Protein AF-A0A931VSU1-F1 (afdb_monomer)

Nearest PDB structures (foldseek):
  3h3u-assembly1_A  TM=6.643E-01  e=1.594E-08  Mycobacterium tuberculosis H37Rv
  3i59-assembly1_A  TM=6.574E-01  e=7.534E-08  Mycobacterium t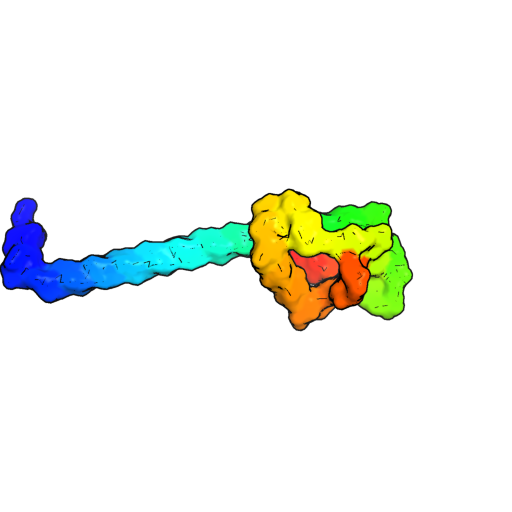uberculosis
  3i54-assembly1_A  TM=6.623E-01  e=9.078E-08  Mycobacterium tuberculosis
  4cyd-assembly2_C  TM=6.671E-01  e=1.164E-07  Corynebacterium glutamicum
  2h6b-assembly1_B  TM=6.391E-01  e=3.775E-06  Desulfitobacterium hafniense

pLDDT: mean 92.23, std 6.77, range [54.81, 97.62]

Radius of gyration: 22.29 Å; Cα contacts (8 Å, |Δi|>4): 120; chains: 1; bounding box: 39×40×64 Å

Solvent-accessible surface area (backbone atoms only — not comparable to full-atom values): 6462 Å² total; per-residue (Å²): 125,65,66,64,62,48,34,75,76,34,59,69,59,47,54,51,51,52,50,55,50,52,52,52,51,54,51,54,53,50,52,54,50,50,55,52,46,54,57,41,48,21,44,44,30,44,50,54,51,55,46,35,78,75,38,46,40,90,46,102,72,35,38,28,34,76,50,83,57,53,52,60,53,55,7,62,75,48,73,54,51,47,70,56,38,46,53,48,55,51,48,38,35,75,69,55,32,31,46,77,52,100,52,30,46,30,41,48,31,65,70,63,36,51,49,49,40,64,66,12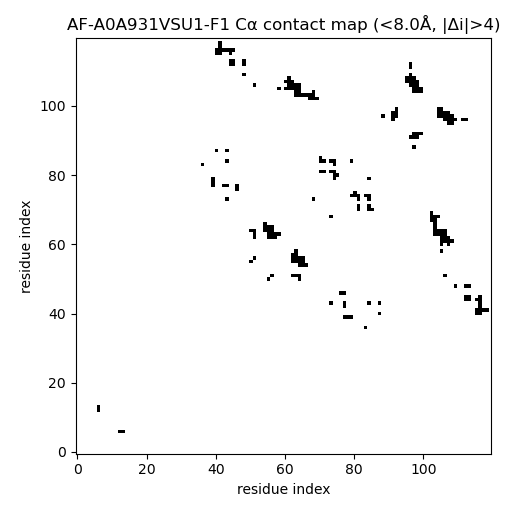8

Sequence (120 aa):
KSLFAFIEKHPEVAMNAVTFTGERLRKAHRMMKEIAVERVERRMAYALLTLMDRTGEPAPKGMRLDLTITRQDLASMVGTTVETAIRIMSRFTKQRIITTDKSHVTILNRAALERIASEE

Secondary structure (DSSP, 8-state):
-HHHHHHHH-HHHHHHHHHHHHHHHHHHHHHHHHHHHHHHHHHHHHHHHHHHHHHEEEETTEEEESS---HHHHHHHHTS-HHHHHHHHHHHHHTTSEEEETTEEEES-HHHHHHHHH--

Mean predicted aligned error: 6.56 Å

Foldseek 3Di:
DPPVVVCVVPVVVVVVVVVVVVVVVVVVVVVVVVVVLLLLLLLLLVVVVVQCVVQWDDDPQATKRPDQDDLVNSCVSSVHDSVSSVVSVVVCVVVVQWDDDPRIIGGNNNPVSVCSNPDD

Structure (mmCIF, N/CA/C/O backbone):
data_AF-A0A931VSU1-F1
#
_entry.id   AF-A0A931VSU1-F1
#
loop_
_atom_site.group_PDB
_atom_site.id
_atom_site.type_symbol
_atom_site.label_atom_id
_atom_site.label_alt_id
_atom_site.label_comp_id
_atom_site.label_asym_id
_atom_site.label_entity_id
_atom_site.label_seq_id
_atom_site.pdbx_PDB_ins_code
_atom_site.Cartn_x
_atom_site.Cartn_y
_atom_site.Cartn_z
_atom_site.occupancy
_atom_site.B_iso_or_equiv
_atom_site.auth_seq_id
_atom_site.auth_comp_id
_atom_site.auth_asym_id
_atom_site.auth_atom_id
_atom_site.pdbx_PDB_model_num
ATOM 1 N N . LYS A 1 1 ? 19.390 9.824 -43.628 1.00 54.81 1 LYS A N 1
ATOM 2 C CA . LYS A 1 1 ? 20.558 10.739 -43.527 1.00 54.81 1 LYS A CA 1
ATOM 3 C C . LYS A 1 1 ? 20.185 12.232 -43.431 1.00 54.81 1 LYS A C 1
ATOM 5 O O . LYS A 1 1 ? 21.072 13.006 -43.118 1.00 54.81 1 LYS A O 1
ATOM 10 N N . SER A 1 2 ? 18.925 12.659 -43.621 1.00 79.50 2 SER A N 1
ATOM 11 C CA . SER A 1 2 ? 18.558 14.092 -43.591 1.00 79.50 2 SER A CA 1
ATOM 12 C C . SER A 1 2 ? 18.319 14.681 -42.193 1.00 79.50 2 SER A C 1
ATOM 14 O O . SER A 1 2 ? 18.631 15.845 -41.980 1.00 79.50 2 SER A O 1
ATOM 16 N N . LEU A 1 3 ? 17.812 13.896 -41.232 1.00 76.00 3 LEU A N 1
ATOM 17 C CA . LEU A 1 3 ? 17.462 14.407 -39.898 1.00 76.00 3 LEU A CA 1
ATOM 18 C C . LEU A 1 3 ? 18.687 14.852 -39.084 1.00 76.00 3 LEU A C 1
ATOM 20 O O . LEU A 1 3 ? 18.673 15.934 -38.519 1.00 76.00 3 LEU A O 1
ATOM 24 N N . PHE A 1 4 ? 19.756 14.053 -39.052 1.00 82.31 4 PHE A N 1
ATOM 25 C CA . PHE A 1 4 ? 20.970 14.409 -38.306 1.00 82.31 4 PHE A CA 1
ATOM 26 C C . PHE A 1 4 ? 21.673 15.639 -38.896 1.00 82.31 4 PHE A C 1
ATOM 28 O O . PHE A 1 4 ? 22.020 16.541 -38.149 1.00 82.31 4 PHE A O 1
ATOM 35 N N . ALA A 1 5 ? 21.761 15.742 -40.227 1.00 84.69 5 ALA A N 1
ATOM 36 C CA . ALA A 1 5 ? 22.303 16.927 -40.899 1.00 84.69 5 ALA A CA 1
ATOM 37 C C . ALA A 1 5 ? 21.440 18.190 -40.690 1.00 84.69 5 ALA A C 1
ATOM 39 O O . ALA A 1 5 ? 21.946 19.308 -40.717 1.00 84.69 5 ALA A O 1
ATOM 40 N N . PHE A 1 6 ? 20.128 18.026 -40.496 1.00 83.81 6 PHE A N 1
ATOM 41 C CA . PHE A 1 6 ? 19.230 19.118 -40.120 1.00 83.81 6 PHE A CA 1
ATOM 42 C C . PHE A 1 6 ? 19.429 19.527 -38.654 1.00 83.81 6 PHE A C 1
ATOM 44 O O . PHE A 1 6 ? 19.526 20.711 -38.360 1.00 83.81 6 PHE A O 1
ATOM 51 N N . ILE A 1 7 ? 19.566 18.556 -37.749 1.00 87.50 7 ILE A N 1
ATOM 52 C CA . ILE A 1 7 ? 19.846 18.789 -36.326 1.00 87.50 7 ILE A CA 1
ATOM 53 C C . ILE A 1 7 ? 21.207 19.474 -36.126 1.00 87.50 7 ILE A C 1
ATOM 55 O O . ILE A 1 7 ? 21.313 20.368 -35.295 1.00 87.50 7 ILE A O 1
ATOM 59 N N . GLU A 1 8 ? 22.226 19.121 -36.915 1.00 86.06 8 GLU A N 1
ATOM 60 C CA . GLU A 1 8 ? 23.535 19.797 -36.910 1.00 86.06 8 GLU A CA 1
ATOM 61 C C . GLU A 1 8 ? 23.431 21.286 -37.261 1.00 86.06 8 GLU A C 1
ATOM 63 O O . GLU A 1 8 ? 24.197 22.098 -36.749 1.00 86.06 8 GLU A O 1
ATOM 68 N N . LYS A 1 9 ? 22.469 21.655 -38.114 1.00 90.50 9 LYS A N 1
ATOM 69 C CA . LYS A 1 9 ? 22.208 23.049 -38.499 1.00 90.50 9 LYS A CA 1
ATOM 70 C C . LYS A 1 9 ? 21.262 23.778 -37.541 1.00 90.50 9 LYS A C 1
ATOM 72 O O . LYS A 1 9 ? 21.223 25.003 -37.573 1.00 90.50 9 LYS A O 1
ATOM 77 N N . HIS A 1 10 ? 20.526 23.037 -36.713 1.00 88.31 10 HIS A N 1
ATOM 78 C CA . HIS A 1 10 ? 19.481 23.539 -35.819 1.00 88.31 10 HIS A CA 1
ATOM 79 C C . HIS A 1 10 ? 19.597 22.898 -34.423 1.00 88.31 10 HIS A C 1
ATOM 81 O O . HIS A 1 10 ? 18.771 22.054 -34.047 1.00 88.31 10 HIS A O 1
ATOM 87 N N . PRO A 1 11 ? 20.632 23.248 -33.636 1.00 85.25 11 PRO A N 1
ATOM 88 C CA . PRO A 1 11 ? 20.887 22.655 -32.319 1.00 85.25 11 PRO A CA 1
ATOM 89 C C . PRO A 1 11 ? 19.733 22.849 -31.317 1.00 85.25 11 PRO A C 1
ATOM 91 O O . PRO A 1 11 ? 19.520 22.009 -30.440 1.00 85.25 11 PRO A O 1
ATOM 94 N N . GLU A 1 12 ? 18.926 23.897 -31.472 1.00 90.12 12 GLU A N 1
ATOM 95 C CA . GLU A 1 12 ? 17.694 24.134 -30.716 1.00 90.12 12 GLU A CA 1
ATOM 96 C C . GLU A 1 12 ? 16.676 22.992 -30.874 1.00 90.12 12 GLU A C 1
ATOM 98 O O . GLU A 1 12 ? 16.007 22.603 -29.913 1.00 90.12 12 GLU A O 1
ATOM 103 N N . VAL A 1 13 ? 16.610 22.380 -32.060 1.00 89.44 13 VAL A N 1
ATOM 104 C CA . VAL A 1 13 ? 15.745 21.225 -32.332 1.00 89.44 13 VAL A CA 1
ATOM 105 C C . VAL A 1 13 ? 16.252 19.995 -31.582 1.00 89.44 13 VAL A C 1
ATOM 107 O O . VAL A 1 13 ? 15.449 19.240 -31.030 1.00 89.44 13 VAL A O 1
ATOM 110 N N . ALA A 1 14 ? 17.575 19.823 -31.492 1.00 87.31 14 ALA A N 1
ATOM 111 C CA . ALA A 1 14 ? 18.197 18.755 -30.710 1.00 87.31 14 ALA A CA 1
ATOM 112 C C . ALA A 1 14 ? 17.817 18.864 -29.226 1.00 87.31 14 ALA A C 1
ATOM 114 O O . ALA A 1 14 ? 17.364 17.892 -28.618 1.00 87.31 14 ALA A O 1
ATOM 115 N N . MET A 1 15 ? 17.950 20.065 -28.656 1.00 90.88 15 MET A N 1
ATOM 116 C CA . MET A 1 15 ? 17.658 20.323 -27.243 1.00 90.88 15 MET A CA 1
ATOM 117 C C . MET A 1 15 ? 16.182 20.099 -26.906 1.00 90.88 15 MET A C 1
ATOM 119 O O . MET A 1 15 ? 15.858 19.474 -25.889 1.00 90.88 15 MET A O 1
ATOM 123 N N . ASN A 1 16 ? 15.282 20.528 -27.791 1.00 90.81 16 ASN A N 1
ATOM 124 C CA . ASN A 1 16 ? 13.849 20.283 -27.643 1.00 90.81 16 ASN A CA 1
ATOM 125 C C . ASN A 1 16 ? 13.519 18.786 -27.716 1.00 90.81 16 ASN A C 1
ATOM 127 O O . ASN A 1 16 ? 12.760 18.278 -26.888 1.00 90.81 16 ASN A O 1
ATOM 131 N N . ALA A 1 17 ? 14.131 18.051 -28.648 1.00 89.31 17 ALA A N 1
ATOM 132 C CA . ALA A 1 17 ? 13.937 16.609 -28.775 1.00 89.31 17 ALA A CA 1
ATOM 133 C C . ALA A 1 17 ? 14.428 15.835 -27.536 1.00 89.31 17 ALA A C 1
ATOM 135 O O . ALA A 1 17 ? 13.736 14.927 -27.062 1.00 89.31 17 ALA A O 1
ATOM 136 N N . VAL A 1 18 ? 15.584 16.212 -26.974 1.00 92.62 18 VAL A N 1
ATOM 137 C CA . VAL A 1 18 ? 16.123 15.629 -25.731 1.00 92.62 18 VAL A CA 1
ATOM 138 C C . VAL A 1 18 ? 15.178 15.887 -24.558 1.00 92.62 18 VAL A C 1
ATOM 140 O O . VAL A 1 18 ? 14.843 14.960 -23.819 1.00 92.62 18 VAL A O 1
ATOM 143 N N . THR A 1 19 ? 14.695 17.122 -24.418 1.00 94.56 19 THR A N 1
ATOM 144 C CA . THR A 1 19 ? 13.785 17.513 -23.331 1.00 94.56 19 THR A CA 1
ATOM 145 C C . THR A 1 19 ? 12.474 16.738 -23.406 1.00 94.56 19 THR A C 1
ATOM 147 O O . THR A 1 19 ? 12.084 16.083 -22.435 1.00 94.56 19 THR A O 1
ATOM 150 N N . PHE A 1 20 ? 11.848 16.718 -24.584 1.00 94.75 20 PHE A N 1
ATOM 151 C CA . PHE A 1 20 ? 10.601 15.999 -24.829 1.00 94.75 20 PHE A CA 1
ATOM 152 C C . PHE A 1 20 ? 10.736 14.494 -24.556 1.00 94.75 20 PHE A C 1
ATOM 154 O O . PHE A 1 20 ? 9.892 13.882 -23.896 1.00 94.75 20 PHE A O 1
ATOM 161 N N . THR A 1 21 ? 11.833 13.882 -25.005 1.00 95.75 21 THR A N 1
ATOM 162 C CA .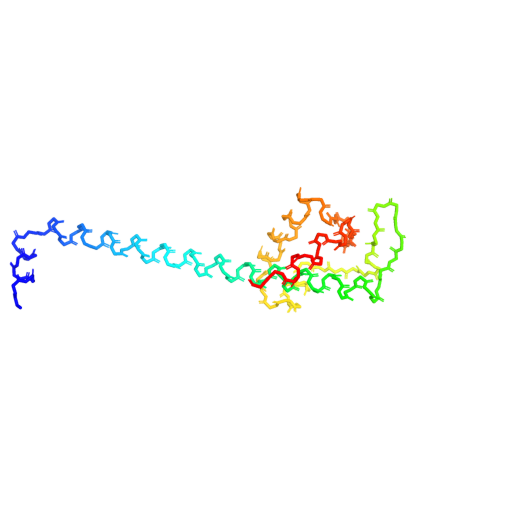 THR A 1 21 ? 12.102 12.460 -24.753 1.00 95.75 21 THR A CA 1
ATOM 163 C C . THR A 1 21 ? 12.314 12.188 -23.262 1.00 95.75 21 THR A C 1
ATOM 165 O O . THR A 1 21 ? 11.756 11.227 -22.725 1.00 95.75 21 THR A O 1
ATOM 168 N N . GLY A 1 22 ? 13.050 13.057 -22.562 1.00 96.88 22 GLY A N 1
ATOM 169 C CA . GLY A 1 22 ? 13.255 12.962 -21.116 1.00 96.88 22 GLY A CA 1
ATOM 170 C C . GLY A 1 22 ? 11.951 13.058 -20.319 1.00 96.88 22 GLY A C 1
ATOM 171 O O . GLY A 1 22 ? 11.746 12.305 -19.365 1.00 96.88 22 GLY A O 1
ATOM 172 N N . GLU A 1 23 ? 11.027 13.929 -20.723 1.00 97.19 23 GLU A N 1
ATOM 173 C CA . GLU A 1 23 ? 9.693 14.018 -20.118 1.00 97.19 23 GLU A CA 1
ATOM 174 C C . GLU A 1 23 ? 8.867 12.752 -20.332 1.00 97.19 23 GLU A C 1
ATOM 176 O O . GLU A 1 23 ? 8.262 12.242 -19.380 1.00 97.19 23 GLU A O 1
ATOM 181 N N . ARG A 1 24 ? 8.883 12.200 -21.551 1.00 97.06 24 ARG A N 1
ATOM 182 C CA . ARG A 1 24 ? 8.203 10.935 -21.860 1.00 97.06 24 ARG A CA 1
ATOM 183 C C . ARG A 1 24 ? 8.752 9.781 -21.028 1.00 97.06 24 ARG A C 1
ATOM 185 O O . ARG A 1 24 ? 7.962 9.009 -20.485 1.00 97.06 24 ARG A O 1
ATOM 192 N N . LEU A 1 25 ? 10.071 9.696 -20.862 1.00 97.62 25 LEU A N 1
ATOM 193 C CA . LEU A 1 25 ? 10.706 8.673 -20.030 1.00 97.62 25 LEU A CA 1
ATOM 194 C C . LEU A 1 25 ? 10.298 8.806 -18.556 1.00 97.62 25 LEU A C 1
ATOM 196 O O . LEU A 1 25 ? 9.899 7.822 -17.931 1.00 97.62 25 LEU A O 1
ATOM 200 N N . ARG A 1 26 ? 10.313 10.028 -18.005 1.00 96.81 26 ARG A N 1
ATOM 201 C CA . ARG A 1 26 ? 9.847 10.283 -16.630 1.00 96.81 26 ARG A CA 1
ATOM 202 C C . ARG A 1 26 ? 8.381 9.898 -16.441 1.00 96.81 26 ARG A C 1
ATOM 204 O O . ARG A 1 26 ? 8.034 9.333 -15.405 1.00 96.81 26 ARG A O 1
ATOM 211 N N . LYS A 1 27 ? 7.520 10.179 -17.424 1.00 96.25 27 LYS A N 1
ATOM 212 C CA . LYS A 1 27 ? 6.104 9.784 -17.387 1.00 96.25 27 LYS A CA 1
ATOM 213 C C . LYS A 1 27 ? 5.948 8.262 -17.369 1.00 96.25 27 LYS A C 1
ATOM 215 O O . LYS A 1 27 ? 5.214 7.755 -16.527 1.00 96.25 27 LYS A O 1
ATOM 220 N N . ALA A 1 28 ? 6.668 7.545 -18.232 1.00 94.69 28 ALA A N 1
ATOM 221 C CA . ALA A 1 28 ? 6.644 6.082 -18.256 1.00 94.69 28 ALA A CA 1
ATOM 222 C C . ALA A 1 28 ? 7.110 5.480 -16.920 1.00 94.69 28 ALA A C 1
ATOM 224 O O . ALA A 1 28 ? 6.472 4.571 -16.394 1.00 94.69 28 ALA A O 1
ATOM 225 N N . HIS A 1 29 ? 8.171 6.031 -16.324 1.00 93.31 29 HIS A N 1
ATOM 226 C CA . HIS A 1 29 ? 8.666 5.575 -15.026 1.00 93.31 29 HIS A CA 1
ATOM 227 C C . HIS A 1 29 ? 7.655 5.793 -13.889 1.00 93.31 29 HIS A C 1
ATOM 229 O O . HIS A 1 29 ? 7.467 4.904 -13.059 1.00 93.31 29 HIS A O 1
ATOM 235 N N . ARG A 1 30 ? 6.956 6.939 -13.867 1.00 92.31 30 ARG A N 1
ATOM 236 C CA . ARG A 1 30 ? 5.877 7.189 -12.894 1.00 92.31 30 ARG A CA 1
ATOM 237 C C . ARG A 1 30 ? 4.733 6.190 -13.035 1.00 92.31 30 ARG A C 1
ATOM 239 O O . ARG A 1 30 ? 4.352 5.593 -12.037 1.00 92.31 30 ARG A O 1
ATOM 246 N N . MET A 1 31 ? 4.275 5.946 -14.261 1.00 93.81 31 MET A N 1
ATOM 247 C CA . MET A 1 31 ? 3.197 4.993 -14.532 1.00 93.81 31 MET A CA 1
ATOM 248 C C . MET A 1 31 ? 3.560 3.572 -14.074 1.00 93.81 31 MET A C 1
ATOM 250 O O . MET A 1 31 ? 2.763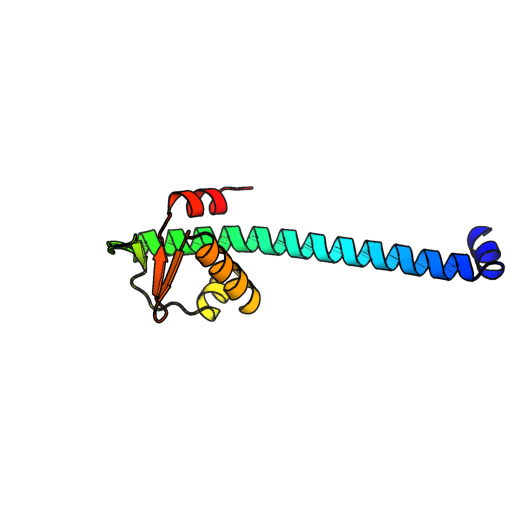 2.902 -13.428 1.00 93.81 31 MET A O 1
ATOM 254 N N . MET A 1 32 ? 4.793 3.118 -14.329 1.00 91.50 32 MET A N 1
ATOM 255 C CA . MET A 1 32 ? 5.256 1.813 -13.834 1.00 91.50 32 MET A CA 1
ATOM 256 C C . MET A 1 32 ? 5.270 1.741 -12.303 1.00 91.50 32 MET A C 1
ATOM 258 O O . MET A 1 32 ? 4.896 0.718 -11.730 1.00 91.50 32 MET A O 1
ATOM 262 N N . LYS A 1 33 ? 5.684 2.823 -11.631 1.00 88.12 33 LYS A N 1
ATOM 263 C CA . LYS A 1 33 ? 5.667 2.902 -10.166 1.00 88.12 33 LYS A CA 1
ATOM 264 C C . LYS A 1 33 ? 4.241 2.852 -9.621 1.00 88.12 33 LYS A C 1
ATOM 266 O O . LYS A 1 33 ? 4.016 2.151 -8.643 1.00 88.12 33 LYS A O 1
ATOM 271 N N . GLU A 1 34 ? 3.300 3.561 -10.238 1.00 88.44 34 GLU A N 1
ATOM 272 C CA . GLU A 1 34 ? 1.881 3.551 -9.856 1.00 88.44 34 GLU A CA 1
ATOM 273 C C . GLU A 1 34 ? 1.294 2.141 -9.969 1.00 88.44 34 GLU A C 1
ATOM 275 O O . GLU A 1 34 ? 0.823 1.613 -8.966 1.00 88.44 34 GLU A O 1
ATOM 280 N N . ILE A 1 35 ? 1.480 1.467 -11.110 1.00 89.06 35 ILE A N 1
ATOM 281 C CA . ILE A 1 35 ? 1.031 0.078 -11.318 1.00 89.06 35 ILE A CA 1
ATOM 282 C C . ILE A 1 35 ? 1.641 -0.870 -10.276 1.00 89.06 35 ILE A C 1
ATOM 284 O O . ILE A 1 35 ? 0.963 -1.738 -9.724 1.00 89.06 35 ILE A O 1
ATOM 288 N N . ALA A 1 36 ? 2.940 -0.736 -9.994 1.00 88.38 36 ALA A N 1
ATOM 289 C CA . ALA A 1 36 ? 3.596 -1.563 -8.987 1.00 88.38 36 ALA A CA 1
ATOM 290 C C . ALA A 1 36 ? 2.999 -1.329 -7.593 1.00 88.38 36 ALA A C 1
ATOM 292 O O . ALA A 1 36 ? 2.782 -2.283 -6.849 1.00 88.38 36 ALA A O 1
ATOM 293 N N . VAL A 1 37 ? 2.717 -0.073 -7.249 1.00 87.44 37 VAL A N 1
ATOM 294 C CA . VAL A 1 37 ? 2.145 0.322 -5.961 1.00 87.44 37 VAL A CA 1
ATOM 295 C C . VAL A 1 37 ? 0.705 -0.166 -5.818 1.00 87.44 37 VAL A C 1
ATOM 297 O O . VAL A 1 37 ? 0.409 -0.788 -4.802 1.00 87.44 37 VAL A O 1
ATOM 300 N N . GLU A 1 38 ? -0.144 -0.005 -6.831 1.00 87.94 38 GLU A N 1
ATOM 301 C CA . GLU A 1 38 ? -1.512 -0.549 -6.848 1.00 87.94 38 GLU A CA 1
ATOM 302 C C . GLU A 1 38 ? -1.505 -2.069 -6.638 1.00 87.94 38 GLU A C 1
ATOM 304 O O . GLU A 1 38 ? -2.177 -2.596 -5.753 1.00 87.94 38 GLU A O 1
ATOM 309 N N . ARG A 1 39 ? -0.636 -2.798 -7.350 1.00 92.00 39 ARG A N 1
ATOM 310 C CA . ARG A 1 39 ? -0.479 -4.249 -7.149 1.00 92.00 39 ARG A CA 1
ATOM 311 C C . ARG A 1 39 ? -0.021 -4.607 -5.734 1.00 92.00 39 ARG A C 1
ATOM 313 O O . ARG A 1 39 ? -0.433 -5.638 -5.203 1.00 92.00 39 ARG A O 1
ATOM 320 N N . VAL A 1 40 ? 0.856 -3.807 -5.124 1.00 95.94 40 VAL A N 1
ATOM 321 C CA . VAL A 1 40 ? 1.301 -4.016 -3.732 1.00 95.94 40 VAL A CA 1
ATOM 322 C C . VAL A 1 40 ? 0.155 -3.752 -2.753 1.00 95.94 40 VAL A C 1
ATOM 324 O O . VAL A 1 40 ? 0.033 -4.460 -1.758 1.00 95.94 40 VAL A O 1
ATOM 327 N N . GLU A 1 41 ? -0.699 -2.772 -3.024 1.00 95.81 41 GLU A N 1
ATOM 328 C CA . GLU A 1 41 ? -1.844 -2.426 -2.175 1.00 95.81 41 GLU A CA 1
ATOM 329 C C . GLU A 1 41 ? -2.869 -3.541 -2.107 1.00 95.81 41 GLU A C 1
ATOM 331 O O . GLU A 1 41 ? -3.332 -3.868 -1.015 1.00 95.81 41 GLU A O 1
ATOM 336 N N . ARG A 1 42 ? -3.142 -4.186 -3.241 1.00 95.69 42 ARG A N 1
ATOM 337 C CA . ARG A 1 42 ? -3.975 -5.391 -3.299 1.00 95.69 42 ARG A CA 1
ATOM 338 C C . ARG A 1 42 ? -3.407 -6.511 -2.433 1.00 95.69 42 ARG A C 1
ATOM 340 O O . ARG A 1 42 ? -4.116 -7.084 -1.609 1.00 95.69 42 ARG A O 1
ATOM 347 N N . ARG A 1 43 ? -2.101 -6.787 -2.556 1.00 96.50 43 ARG A N 1
ATOM 348 C CA . ARG A 1 43 ? -1.419 -7.799 -1.727 1.00 96.50 43 ARG A CA 1
ATOM 349 C C . ARG A 1 43 ? -1.441 -7.439 -0.243 1.00 96.50 43 ARG A C 1
ATOM 351 O O . ARG A 1 43 ? -1.617 -8.325 0.584 1.00 96.50 43 ARG A O 1
ATOM 358 N N . MET A 1 44 ? -1.305 -6.156 0.094 1.00 97.62 44 MET A N 1
ATOM 359 C CA . MET A 1 44 ? -1.439 -5.665 1.468 1.00 97.62 44 MET A CA 1
ATOM 360 C C . MET A 1 44 ? -2.847 -5.892 2.010 1.00 97.62 44 MET A C 1
ATOM 362 O O . MET A 1 44 ? -2.994 -6.385 3.125 1.00 97.62 44 MET A O 1
ATOM 366 N N . ALA A 1 45 ? -3.876 -5.577 1.225 1.00 97.56 45 ALA A N 1
ATOM 367 C CA . ALA A 1 45 ? -5.257 -5.813 1.614 1.00 97.56 45 ALA A CA 1
ATOM 368 C C . ALA A 1 45 ? -5.526 -7.304 1.859 1.00 97.56 45 ALA A C 1
ATOM 370 O O . ALA A 1 45 ? -6.034 -7.674 2.917 1.00 97.56 45 ALA A O 1
ATOM 371 N N . TYR A 1 46 ? -5.091 -8.160 0.933 1.00 96.94 46 TYR A N 1
ATOM 372 C CA . TYR A 1 46 ? -5.198 -9.611 1.065 1.00 96.94 46 TYR A CA 1
ATOM 373 C C . TYR A 1 46 ? -4.460 -10.150 2.302 1.00 96.94 46 TYR A C 1
ATOM 375 O O . TYR A 1 46 ? -5.004 -10.965 3.048 1.00 96.94 46 TYR A O 1
ATOM 383 N N . ALA A 1 47 ? -3.239 -9.671 2.567 1.00 96.69 47 ALA A N 1
ATOM 384 C CA . ALA A 1 47 ? -2.463 -10.074 3.737 1.00 96.69 47 ALA A CA 1
ATOM 385 C C . ALA A 1 47 ? -3.157 -9.687 5.052 1.00 96.69 47 ALA A C 1
ATOM 387 O O . ALA A 1 47 ? -3.229 -10.503 5.968 1.00 96.69 47 ALA A O 1
ATOM 388 N N . LEU A 1 48 ? -3.714 -8.474 5.139 1.00 97.06 48 LEU A N 1
ATOM 389 C CA . LEU A 1 48 ? -4.458 -8.022 6.318 1.00 97.06 48 LEU A CA 1
ATOM 390 C C . LEU A 1 48 ? -5.734 -8.841 6.547 1.00 97.06 48 LEU A C 1
ATOM 392 O O . LEU A 1 48 ? -5.998 -9.214 7.686 1.00 97.06 48 LEU A O 1
ATOM 396 N N . LEU A 1 49 ? -6.488 -9.164 5.491 1.00 96.88 49 LEU A N 1
ATOM 397 C CA . LEU A 1 49 ? -7.658 -10.049 5.581 1.00 96.88 49 LEU A CA 1
ATOM 398 C C . LEU A 1 49 ? -7.264 -11.459 6.037 1.00 96.88 49 LEU A C 1
ATOM 400 O O . LEU A 1 49 ? -7.891 -12.023 6.924 1.00 96.88 49 LEU A O 1
ATOM 404 N N . THR A 1 50 ? -6.166 -11.995 5.507 1.00 95.88 50 THR A N 1
ATOM 405 C CA . THR A 1 50 ? -5.664 -13.318 5.909 1.00 95.88 50 THR A CA 1
ATOM 406 C C . THR A 1 50 ? -5.251 -13.347 7.384 1.00 95.88 50 THR A C 1
ATOM 408 O O . THR A 1 50 ? -5.506 -14.326 8.082 1.00 95.88 50 THR A O 1
ATOM 411 N N . LEU A 1 51 ? -4.602 -12.287 7.879 1.00 95.50 51 LEU A N 1
ATOM 412 C CA . LEU A 1 51 ? -4.253 -12.169 9.297 1.00 95.50 51 LEU A CA 1
ATOM 413 C C . LEU A 1 51 ? -5.503 -12.032 10.169 1.00 95.50 51 LEU A C 1
ATOM 415 O O . LEU A 1 51 ? -5.582 -12.660 11.222 1.00 95.50 51 LEU A O 1
ATOM 419 N N . MET A 1 52 ? -6.484 -11.255 9.714 1.00 95.12 52 MET A N 1
ATOM 420 C CA . MET A 1 52 ? -7.774 -11.080 10.376 1.00 95.12 52 MET A CA 1
ATOM 421 C C . MET A 1 52 ? -8.504 -12.406 10.561 1.00 95.12 52 MET A C 1
ATOM 423 O O . MET A 1 52 ? -8.933 -12.704 11.667 1.00 95.12 52 MET A O 1
ATOM 427 N N . ASP A 1 53 ? -8.581 -13.235 9.523 1.00 94.50 53 ASP A N 1
ATOM 428 C CA . ASP A 1 53 ? -9.257 -14.531 9.617 1.00 94.50 53 ASP A CA 1
ATOM 429 C C . ASP A 1 53 ? -8.541 -15.503 10.579 1.00 94.50 53 ASP A C 1
ATOM 431 O O . ASP A 1 53 ? -9.164 -16.417 11.113 1.00 94.50 53 ASP A O 1
ATOM 435 N N . ARG A 1 54 ? -7.235 -15.316 10.823 1.00 94.62 54 ARG A N 1
ATOM 436 C CA . ARG A 1 54 ? -6.421 -16.191 11.691 1.00 94.62 54 ARG A CA 1
ATOM 437 C C . ARG A 1 54 ? -6.309 -15.725 13.140 1.00 94.62 54 ARG A C 1
ATOM 439 O O . ARG A 1 54 ? -6.153 -16.554 14.025 1.00 94.62 54 ARG A O 1
ATOM 446 N N . THR A 1 55 ? -6.291 -14.415 13.361 1.00 94.00 55 THR A N 1
ATOM 447 C CA . THR A 1 55 ? -5.906 -13.787 14.644 1.00 94.00 55 THR A CA 1
ATOM 448 C C . THR A 1 55 ? -6.843 -12.651 15.045 1.00 94.00 55 THR A C 1
ATOM 450 O O . THR A 1 55 ? -6.561 -11.901 15.973 1.00 94.00 55 THR A O 1
ATOM 453 N N . GLY A 1 56 ? -7.928 -12.451 14.299 1.00 92.19 56 GLY A N 1
ATOM 454 C CA . GLY A 1 56 ? -8.859 -11.362 14.524 1.00 92.19 56 GLY A CA 1
ATOM 455 C C . GLY A 1 56 ? -9.700 -11.581 15.773 1.00 92.19 56 GLY A C 1
ATOM 456 O O . GLY A 1 56 ? -10.427 -12.564 15.884 1.00 92.19 56 GLY A O 1
ATOM 457 N N . GLU A 1 57 ? -9.665 -10.607 16.673 1.00 94.00 57 GLU A N 1
ATOM 458 C CA . GLU A 1 57 ? -10.529 -10.531 17.843 1.00 94.00 57 GLU A CA 1
ATOM 459 C C . GLU A 1 57 ? -11.535 -9.379 17.699 1.00 94.00 57 GLU A C 1
ATOM 461 O O . GLU A 1 57 ? -11.186 -8.300 17.194 1.00 94.00 57 GLU A O 1
ATOM 466 N N .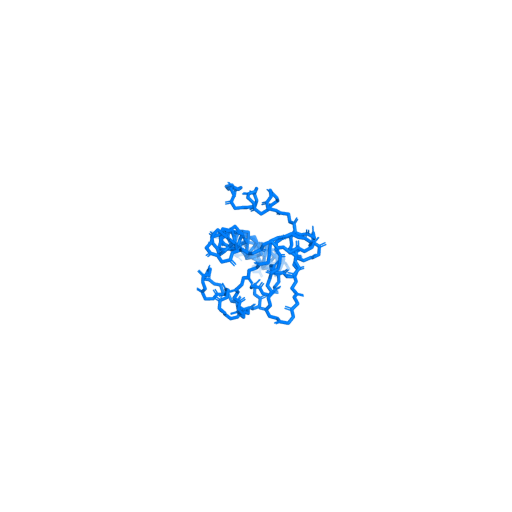 PRO A 1 58 ? -12.786 -9.548 18.161 1.00 92.88 58 PRO A N 1
ATOM 467 C CA . PRO A 1 58 ? -13.736 -8.447 18.247 1.00 92.88 58 PRO A CA 1
ATOM 468 C C . PRO A 1 58 ? -13.198 -7.299 19.111 1.00 92.88 58 PRO A C 1
ATOM 470 O O . PRO A 1 58 ? -12.755 -7.497 20.240 1.00 92.88 58 PRO A O 1
ATOM 473 N N . ALA A 1 59 ? -13.287 -6.074 18.600 1.00 89.44 59 ALA A N 1
ATOM 474 C CA . ALA A 1 59 ? -12.912 -4.854 19.303 1.00 89.44 59 ALA A CA 1
ATOM 475 C C . ALA A 1 59 ? -13.995 -3.773 19.118 1.00 89.44 59 ALA A C 1
ATOM 477 O O . ALA A 1 59 ? -14.763 -3.821 18.156 1.00 89.44 59 ALA A O 1
ATOM 478 N N . PRO A 1 60 ? -14.049 -2.731 19.972 1.00 86.44 60 PRO A N 1
ATOM 479 C CA . PRO A 1 60 ? -15.117 -1.724 19.920 1.00 86.44 60 PRO A CA 1
ATOM 480 C C . PRO A 1 60 ? -15.278 -0.999 18.574 1.00 86.44 60 PRO A C 1
ATOM 482 O O . PRO A 1 60 ? -16.331 -0.434 18.299 1.00 86.44 60 PRO A O 1
ATOM 485 N N . LYS A 1 61 ? -14.223 -0.964 17.750 1.00 83.88 61 LYS A N 1
ATOM 486 C CA . LYS A 1 61 ? -14.186 -0.235 16.473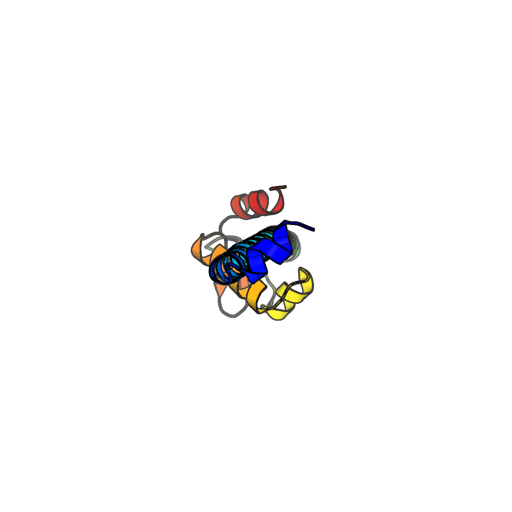 1.00 83.88 61 LYS A CA 1
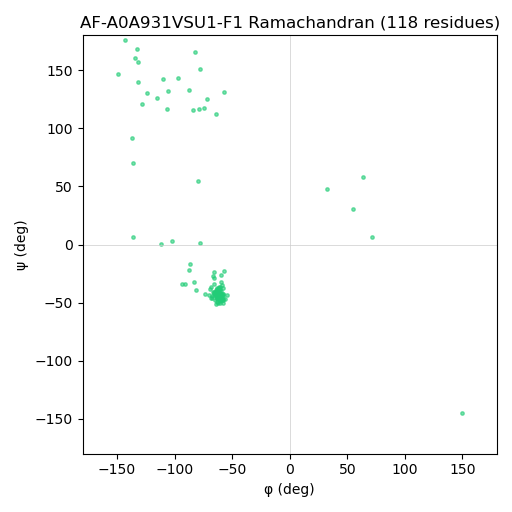ATOM 487 C C . LYS A 1 61 ? -14.120 -1.147 15.242 1.00 83.88 61 LYS A C 1
ATOM 489 O O . LYS A 1 61 ? -14.038 -0.628 14.134 1.00 83.88 61 LYS A O 1
ATOM 494 N N . GLY A 1 62 ? -14.119 -2.468 15.414 1.00 90.94 62 GLY A N 1
ATOM 495 C CA . GLY A 1 62 ? -13.942 -3.422 14.319 1.00 90.94 62 GLY A CA 1
ATOM 496 C C . GLY A 1 62 ? -13.252 -4.701 14.780 1.00 90.94 62 GLY A C 1
ATOM 497 O O . GLY A 1 62 ? -13.451 -5.136 15.909 1.00 90.94 62 GLY A O 1
ATOM 498 N N . MET A 1 63 ? -12.425 -5.297 13.924 1.00 93.69 63 MET A N 1
ATOM 499 C CA . MET A 1 63 ? -11.676 -6.511 14.258 1.00 93.69 63 MET A CA 1
ATOM 500 C C . MET A 1 63 ? -10.202 -6.173 14.473 1.00 93.69 63 MET A C 1
ATOM 502 O O . MET A 1 63 ? -9.534 -5.678 13.561 1.00 93.69 63 MET A O 1
ATOM 506 N N . ARG A 1 64 ? -9.697 -6.387 15.687 1.00 94.62 64 ARG A N 1
ATOM 507 C CA . ARG A 1 64 ? -8.291 -6.156 16.028 1.00 94.62 64 ARG A CA 1
ATOM 508 C C . ARG A 1 64 ? -7.492 -7.409 15.708 1.00 94.62 64 ARG A C 1
ATOM 510 O O . ARG A 1 64 ? -7.899 -8.497 16.083 1.00 94.62 64 ARG A O 1
ATOM 517 N N . LEU A 1 65 ? -6.358 -7.253 15.038 1.00 94.50 65 LEU A N 1
ATOM 518 C CA . LEU A 1 65 ? -5.409 -8.346 14.862 1.00 94.50 65 LEU A CA 1
ATOM 519 C C . LEU A 1 65 ? -4.680 -8.572 16.190 1.00 94.50 65 LEU A C 1
ATOM 521 O O . LEU A 1 65 ? -3.975 -7.667 16.645 1.00 94.50 65 LEU A O 1
ATOM 525 N N . ASP A 1 66 ? -4.836 -9.747 16.798 1.00 91.75 66 ASP A N 1
ATOM 526 C CA . ASP A 1 66 ? -4.126 -10.147 18.020 1.00 91.75 66 ASP A CA 1
ATOM 527 C C . ASP A 1 66 ? -2.694 -10.611 17.707 1.00 91.75 66 ASP A C 1
ATOM 529 O O . ASP A 1 66 ? -2.263 -11.728 17.979 1.00 91.75 66 ASP A O 1
ATOM 533 N N . LEU A 1 67 ? -1.947 -9.738 17.032 1.00 90.00 67 LEU A N 1
ATOM 534 C CA . LEU A 1 67 ? -0.508 -9.860 16.883 1.00 90.00 67 LEU A CA 1
ATOM 535 C C . LEU A 1 67 ? 0.135 -8.480 16.786 1.00 90.00 67 LEU A C 1
ATOM 537 O O . LEU A 1 67 ? -0.400 -7.540 16.193 1.00 90.00 67 LEU A O 1
ATOM 541 N N . THR A 1 68 ? 1.347 -8.387 17.317 1.00 90.25 68 THR A N 1
ATOM 542 C CA . THR A 1 68 ? 2.223 -7.250 17.049 1.00 90.25 68 THR A CA 1
ATOM 543 C C . THR A 1 68 ? 2.856 -7.444 15.678 1.00 90.25 68 THR A C 1
ATOM 545 O O . THR A 1 68 ? 3.603 -8.398 15.477 1.00 90.25 68 THR A O 1
ATOM 548 N N . ILE A 1 69 ? 2.567 -6.543 14.736 1.00 91.19 69 ILE A N 1
ATOM 549 C CA . ILE A 1 69 ? 3.127 -6.604 13.382 1.00 91.19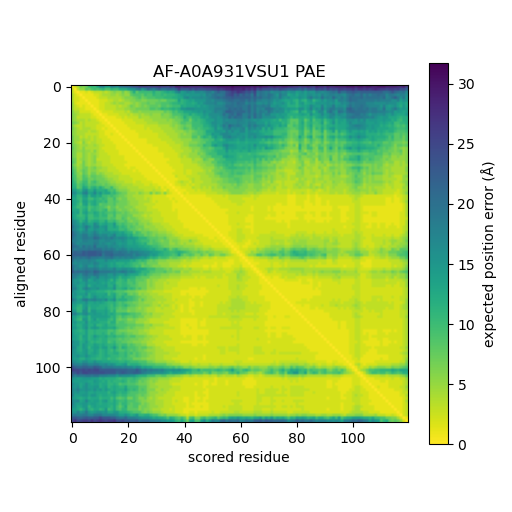 69 ILE A CA 1
ATOM 550 C C . ILE A 1 69 ? 3.755 -5.271 12.991 1.00 91.19 69 ILE A C 1
ATOM 552 O O . ILE A 1 69 ? 3.113 -4.215 12.968 1.00 91.19 69 ILE A O 1
ATOM 556 N N . THR A 1 70 ? 5.045 -5.303 12.674 1.00 94.00 70 THR A N 1
ATOM 557 C CA . THR A 1 70 ? 5.774 -4.101 12.282 1.00 94.00 70 THR A CA 1
ATOM 558 C C . THR A 1 70 ? 5.550 -3.774 10.806 1.00 94.00 70 THR A C 1
ATOM 560 O O . THR A 1 70 ? 5.074 -4.578 10.001 1.00 94.00 70 THR A O 1
ATOM 563 N N . ARG A 1 71 ? 5.922 -2.555 10.402 1.00 94.25 71 ARG A N 1
ATOM 564 C CA . ARG A 1 71 ? 5.920 -2.175 8.980 1.00 94.25 71 ARG A CA 1
ATOM 565 C C . ARG A 1 71 ? 6.964 -2.949 8.170 1.00 94.25 71 ARG A C 1
ATOM 567 O O . ARG A 1 71 ? 6.739 -3.160 6.983 1.00 94.25 71 ARG A O 1
ATOM 574 N N . GLN A 1 72 ? 8.051 -3.387 8.809 1.00 96.50 72 GLN A N 1
ATOM 575 C CA . GLN A 1 72 ? 9.056 -4.264 8.205 1.00 96.50 72 GLN A CA 1
ATOM 576 C C . GLN A 1 72 ? 8.466 -5.644 7.896 1.00 96.50 72 GLN A C 1
ATOM 578 O O . GLN A 1 72 ? 8.672 -6.161 6.797 1.00 96.50 72 GLN A O 1
ATOM 583 N N . ASP A 1 73 ? 7.695 -6.204 8.831 1.00 95.31 73 ASP A N 1
ATOM 584 C CA . ASP A 1 73 ? 7.048 -7.508 8.660 1.00 95.31 73 ASP A CA 1
ATOM 585 C C . ASP A 1 73 ? 6.047 -7.449 7.510 1.00 95.31 73 ASP A C 1
ATOM 587 O O . ASP A 1 73 ? 6.134 -8.235 6.571 1.00 95.31 73 ASP A O 1
ATOM 591 N N . LEU A 1 74 ? 5.171 -6.437 7.507 1.00 95.75 74 LEU A N 1
ATOM 592 C CA . LEU A 1 74 ? 4.213 -6.220 6.420 1.00 95.75 74 LEU A CA 1
ATOM 593 C C . LEU A 1 74 ? 4.907 -6.045 5.065 1.00 95.75 74 LEU A C 1
ATOM 595 O O . LEU A 1 74 ? 4.458 -6.611 4.072 1.00 95.75 74 LEU A O 1
ATOM 599 N N . ALA A 1 75 ? 6.001 -5.280 5.011 1.00 96.50 75 ALA A N 1
ATOM 600 C CA . ALA A 1 75 ? 6.756 -5.072 3.779 1.00 96.50 75 ALA A CA 1
ATOM 601 C C . ALA A 1 75 ? 7.359 -6.380 3.245 1.00 96.50 75 ALA A C 1
ATOM 603 O O . ALA A 1 75 ? 7.241 -6.670 2.053 1.00 96.50 75 ALA A O 1
ATOM 604 N N . SER A 1 76 ? 7.933 -7.183 4.142 1.00 97.12 76 SER A N 1
ATOM 605 C CA . SER A 1 76 ? 8.480 -8.506 3.832 1.00 97.12 76 SER A CA 1
ATOM 606 C C . SER A 1 76 ? 7.387 -9.461 3.350 1.00 97.12 76 SER A C 1
ATOM 608 O O . SER A 1 76 ? 7.559 -10.124 2.331 1.00 97.12 76 SER A O 1
ATOM 610 N N . MET A 1 77 ? 6.227 -9.469 4.015 1.00 94.94 77 MET A N 1
ATOM 611 C CA . MET A 1 77 ? 5.091 -10.330 3.674 1.00 94.94 77 MET A CA 1
ATOM 612 C C . MET A 1 77 ? 4.530 -10.064 2.274 1.00 94.94 77 MET A C 1
ATOM 614 O O . MET A 1 77 ? 4.128 -11.003 1.592 1.00 94.94 77 MET A O 1
ATOM 618 N N . VAL A 1 78 ? 4.486 -8.803 1.831 1.00 95.56 78 VAL A N 1
ATOM 619 C CA . VAL A 1 78 ? 3.882 -8.436 0.532 1.00 95.56 78 VAL A CA 1
ATOM 620 C C . VAL A 1 78 ? 4.910 -8.177 -0.574 1.00 95.56 78 VAL A C 1
ATOM 622 O O . VAL A 1 78 ? 4.531 -7.802 -1.693 1.00 95.56 78 VAL A O 1
ATOM 625 N N . GLY A 1 79 ? 6.200 -8.358 -0.276 1.00 94.81 79 GLY A N 1
ATOM 626 C CA . GLY A 1 79 ? 7.306 -8.164 -1.213 1.00 94.81 79 GLY A CA 1
ATOM 627 C C . GLY A 1 79 ? 7.421 -6.717 -1.689 1.00 94.81 79 GLY A C 1
ATOM 628 O O . GLY A 1 79 ? 7.293 -6.437 -2.881 1.00 94.81 79 GLY A O 1
ATOM 629 N N . THR A 1 80 ? 7.593 -5.777 -0.760 1.00 95.44 80 THR A N 1
ATOM 630 C CA . THR A 1 80 ? 7.745 -4.346 -1.060 1.00 95.44 80 THR A CA 1
ATOM 631 C C . THR A 1 80 ? 8.748 -3.673 -0.124 1.00 95.44 80 THR A C 1
ATOM 633 O O . THR A 1 80 ? 9.266 -4.288 0.804 1.00 95.44 80 THR A O 1
ATOM 636 N N . THR A 1 81 ? 9.030 -2.391 -0.348 1.00 95.81 81 THR A N 1
ATOM 637 C CA . THR A 1 81 ? 9.853 -1.596 0.568 1.00 95.81 81 THR A CA 1
ATOM 638 C C . THR A 1 81 ? 9.056 -1.158 1.796 1.00 95.81 81 THR A C 1
ATOM 640 O O . THR A 1 81 ? 7.853 -0.900 1.719 1.00 95.81 81 THR A O 1
ATOM 643 N N . VAL A 1 82 ? 9.737 -0.984 2.928 1.00 97.31 82 VAL A N 1
ATOM 644 C CA . VAL A 1 82 ? 9.140 -0.478 4.180 1.00 97.31 82 VAL A CA 1
ATOM 645 C C . VAL A 1 82 ? 8.438 0.859 3.967 1.00 97.31 82 VAL A C 1
ATOM 647 O O . VAL A 1 82 ? 7.317 1.052 4.427 1.00 97.31 82 VAL A O 1
ATOM 650 N N . GLU A 1 83 ? 9.063 1.766 3.215 1.00 96.06 83 GLU A N 1
ATOM 651 C CA . GLU A 1 83 ? 8.490 3.067 2.858 1.00 96.06 83 GLU A CA 1
ATOM 652 C C . GLU A 1 83 ? 7.153 2.912 2.113 1.00 96.06 83 GLU A C 1
ATOM 654 O O . GLU A 1 83 ? 6.176 3.603 2.412 1.00 96.06 83 GLU A O 1
ATOM 659 N N . THR A 1 84 ? 7.075 1.963 1.174 1.00 95.38 84 THR A N 1
ATOM 660 C CA . THR A 1 84 ? 5.834 1.676 0.447 1.00 95.38 84 THR A CA 1
ATOM 661 C C . THR A 1 84 ? 4.781 1.085 1.377 1.00 95.38 84 THR A C 1
ATOM 663 O O . THR A 1 84 ? 3.644 1.552 1.358 1.00 95.38 84 THR A O 1
ATOM 666 N N . ALA A 1 85 ? 5.141 0.140 2.248 1.00 96.50 85 ALA A N 1
ATOM 667 C CA . ALA A 1 85 ? 4.216 -0.393 3.247 1.00 96.50 85 ALA A CA 1
ATOM 668 C C . ALA A 1 85 ? 3.687 0.709 4.185 1.00 96.50 85 ALA A C 1
ATOM 670 O O . ALA A 1 85 ? 2.482 0.792 4.420 1.00 96.50 85 ALA A O 1
ATOM 671 N N . ILE A 1 86 ? 4.550 1.615 4.661 1.00 96.06 86 ILE A N 1
ATOM 672 C CA . ILE A 1 86 ? 4.157 2.780 5.470 1.00 96.06 86 ILE A CA 1
ATOM 673 C C . ILE A 1 86 ? 3.160 3.654 4.710 1.00 96.06 86 ILE A C 1
ATOM 675 O O . ILE A 1 86 ? 2.124 4.024 5.271 1.00 96.06 86 ILE A O 1
ATOM 679 N N . ARG A 1 87 ? 3.440 3.974 3.440 1.00 95.44 87 ARG A N 1
ATOM 680 C CA . ARG A 1 87 ? 2.560 4.801 2.603 1.00 95.44 87 ARG A CA 1
ATOM 681 C C . ARG A 1 87 ? 1.177 4.167 2.447 1.00 95.44 87 ARG A C 1
ATOM 683 O O . ARG A 1 87 ? 0.177 4.857 2.641 1.00 95.44 87 ARG A O 1
ATOM 690 N N . ILE A 1 88 ? 1.121 2.867 2.163 1.00 96.75 88 ILE A N 1
ATOM 691 C CA . ILE A 1 88 ? -0.130 2.118 1.983 1.00 96.75 88 ILE A CA 1
ATOM 692 C C . ILE A 1 88 ? -0.933 2.083 3.284 1.00 96.75 88 ILE A C 1
ATOM 694 O O . ILE A 1 88 ? -2.092 2.496 3.299 1.00 96.75 88 ILE A O 1
ATOM 698 N N . MET A 1 89 ? -0.305 1.691 4.397 1.00 96.38 89 MET A N 1
ATOM 699 C CA . MET A 1 89 ? -0.967 1.631 5.707 1.00 96.38 89 MET A CA 1
ATOM 700 C C . MET A 1 89 ? -1.472 3.008 6.155 1.00 96.38 89 MET A C 1
ATOM 702 O O . MET A 1 89 ? -2.573 3.132 6.696 1.00 96.38 89 MET A O 1
ATOM 706 N N . SER A 1 90 ? -0.701 4.064 5.880 1.00 96.25 90 SER A N 1
ATOM 707 C CA . SER A 1 90 ? -1.116 5.443 6.150 1.00 96.25 90 SER A CA 1
ATOM 708 C C . SER A 1 90 ? -2.332 5.835 5.317 1.00 96.25 90 SER A C 1
ATOM 710 O O . SER A 1 90 ? -3.233 6.501 5.823 1.00 96.25 90 SER A O 1
ATOM 712 N N . ARG A 1 91 ? -2.399 5.415 4.049 1.00 96.00 91 ARG A N 1
ATOM 713 C CA . ARG A 1 91 ? -3.553 5.703 3.197 1.00 96.00 91 ARG A CA 1
ATOM 714 C C . ARG A 1 91 ? -4.793 4.924 3.631 1.00 96.00 91 ARG A C 1
ATOM 716 O O . ARG A 1 91 ? -5.846 5.540 3.750 1.00 96.00 91 ARG A O 1
ATOM 723 N N . PHE A 1 92 ? -4.670 3.636 3.954 1.00 97.06 92 PHE A N 1
ATOM 724 C CA . PHE A 1 92 ? -5.778 2.855 4.524 1.00 97.06 92 PHE A CA 1
ATOM 725 C C . PHE A 1 92 ? -6.291 3.471 5.832 1.00 97.06 92 PHE A C 1
ATOM 727 O O . PHE A 1 92 ? -7.499 3.533 6.052 1.00 97.06 92 PHE A O 1
ATOM 734 N N . THR A 1 93 ? -5.391 4.009 6.662 1.00 96.38 93 THR A N 1
ATOM 735 C CA . THR A 1 93 ? -5.767 4.738 7.883 1.00 96.38 93 THR A CA 1
ATOM 736 C C . THR A 1 93 ? -6.533 6.025 7.562 1.00 96.38 93 THR A C 1
ATOM 738 O O . THR A 1 93 ? -7.605 6.263 8.115 1.00 96.38 93 THR A O 1
ATOM 741 N N . LYS A 1 94 ? -6.039 6.843 6.621 1.00 97.00 94 LYS A N 1
ATOM 742 C CA . LYS A 1 94 ? -6.724 8.073 6.171 1.00 97.00 94 LYS A CA 1
ATOM 743 C C . LYS A 1 94 ? -8.106 7.789 5.577 1.00 97.00 94 LYS A C 1
ATOM 745 O O . LYS A 1 94 ? -9.032 8.560 5.798 1.00 97.00 94 LYS A O 1
ATOM 750 N N . GLN A 1 95 ? -8.251 6.674 4.866 1.00 96.62 95 GLN A N 1
ATOM 751 C CA . GLN A 1 95 ? -9.517 6.207 4.296 1.00 96.62 95 GLN A CA 1
ATOM 752 C C . GLN A 1 95 ? -10.442 5.544 5.333 1.00 96.62 95 GLN A C 1
ATOM 754 O O . GLN A 1 95 ? -11.522 5.088 4.971 1.00 96.62 95 GLN A O 1
ATOM 759 N N . ARG A 1 96 ? -10.044 5.486 6.615 1.00 96.25 96 ARG A N 1
ATOM 760 C CA . ARG A 1 96 ? -10.773 4.814 7.707 1.00 96.25 96 ARG A CA 1
ATOM 761 C C . ARG A 1 96 ? -11.082 3.340 7.421 1.00 96.25 96 ARG A C 1
ATOM 763 O O . ARG A 1 96 ? -12.079 2.806 7.893 1.00 96.25 96 ARG A O 1
ATOM 770 N N . ILE A 1 97 ? -10.215 2.681 6.658 1.00 97.25 97 ILE A N 1
ATOM 771 C CA . ILE A 1 97 ? -10.299 1.243 6.379 1.00 97.25 97 ILE A CA 1
ATOM 772 C C . ILE A 1 97 ? -9.693 0.454 7.542 1.00 97.25 97 ILE A C 1
ATOM 774 O O . ILE A 1 97 ? -10.234 -0.566 7.968 1.00 97.25 97 ILE A O 1
ATOM 778 N N . ILE A 1 98 ? -8.593 0.971 8.089 1.00 96.62 98 ILE A N 1
ATOM 779 C CA . ILE A 1 98 ? -7.911 0.433 9.265 1.00 96.62 98 ILE A CA 1
ATOM 780 C C . ILE A 1 98 ? -7.597 1.557 10.253 1.00 96.62 98 ILE A C 1
ATOM 782 O O . ILE A 1 98 ? -7.639 2.738 9.912 1.00 96.62 98 ILE A O 1
ATOM 786 N N . THR A 1 99 ? -7.199 1.188 11.461 1.00 95.25 99 THR A N 1
ATOM 787 C CA . THR A 1 99 ? -6.462 2.053 12.384 1.00 95.25 99 THR A CA 1
ATOM 788 C C . THR A 1 99 ? -5.261 1.298 12.940 1.00 95.25 99 THR A C 1
ATOM 790 O O . THR A 1 99 ? -5.238 0.067 12.940 1.00 95.25 99 THR A O 1
ATOM 793 N N . THR A 1 100 ? -4.254 2.037 13.400 1.00 91.31 100 THR A N 1
ATOM 794 C CA . THR A 1 100 ? -3.079 1.460 14.061 1.00 91.31 100 THR A CA 1
ATOM 795 C C . THR A 1 100 ? -2.923 2.088 15.442 1.00 91.31 100 THR A C 1
ATOM 797 O O . THR A 1 100 ? -2.927 3.313 15.546 1.00 91.31 100 THR A O 1
ATOM 800 N N . ASP A 1 101 ? -2.755 1.280 16.482 1.00 86.50 101 ASP A N 1
ATOM 801 C CA . ASP A 1 101 ? -2.383 1.715 17.833 1.00 86.50 101 ASP A CA 1
ATOM 802 C C . ASP A 1 101 ? -1.237 0.837 18.330 1.00 86.50 101 ASP A C 1
ATOM 804 O O . ASP A 1 101 ? -1.239 -0.338 18.016 1.00 86.50 101 ASP A O 1
ATOM 808 N N . LYS A 1 102 ? -0.224 1.387 19.019 1.00 75.19 102 LYS A N 1
ATOM 809 C CA . LYS A 1 102 ? 0.859 0.627 19.694 1.00 75.19 102 LYS A CA 1
ATOM 810 C C . LYS A 1 102 ? 1.277 -0.700 19.003 1.00 75.19 102 LYS A C 1
ATOM 812 O O . LYS A 1 102 ? 1.375 -1.732 19.658 1.00 75.19 102 LYS A O 1
ATOM 817 N N . SER A 1 103 ? 1.497 -0.669 17.683 1.00 78.06 103 SER A N 1
ATOM 818 C CA . SER A 1 103 ? 1.868 -1.823 16.830 1.00 78.06 103 SER A CA 1
ATOM 819 C C . SER A 1 103 ? 0.796 -2.898 16.544 1.00 78.06 103 SER A C 1
ATOM 821 O O . SER A 1 103 ? 1.099 -3.886 15.877 1.00 78.06 103 SER A O 1
ATOM 823 N N . HIS A 1 104 ? -0.450 -2.684 16.956 1.00 89.00 104 HIS A N 1
ATOM 824 C CA . HIS A 1 104 ? -1.631 -3.463 16.589 1.00 89.00 104 HIS A CA 1
ATOM 825 C C . HIS A 1 104 ? -2.392 -2.786 15.448 1.00 89.00 104 HIS A C 1
ATOM 827 O O . HIS A 1 104 ? -2.505 -1.557 15.373 1.00 89.00 104 HIS A O 1
ATOM 833 N N . VAL A 1 105 ? -2.942 -3.597 14.548 1.00 94.88 105 VAL A N 1
ATOM 834 C CA . VAL A 1 105 ? -3.809 -3.136 13.459 1.00 94.88 105 VAL A CA 1
ATOM 835 C C . VAL A 1 105 ? -5.243 -3.516 13.801 1.00 94.88 105 VAL A C 1
ATOM 837 O O . VAL A 1 105 ? -5.515 -4.658 14.152 1.00 94.88 105 VAL A O 1
ATOM 840 N N . THR A 1 106 ? -6.173 -2.574 13.667 1.00 95.81 106 THR A N 1
ATOM 841 C CA . THR A 1 106 ? -7.612 -2.856 13.737 1.00 95.81 106 THR A CA 1
ATOM 842 C C . THR A 1 106 ? -8.244 -2.571 12.386 1.00 95.81 106 THR A C 1
ATOM 844 O O . THR A 1 106 ? -8.098 -1.473 11.845 1.00 95.81 106 THR A O 1
ATOM 847 N N . ILE A 1 107 ? -8.954 -3.552 11.841 1.00 96.81 107 ILE A N 1
ATOM 848 C CA . ILE A 1 107 ? -9.724 -3.432 10.608 1.00 96.81 107 ILE A CA 1
ATOM 849 C C . ILE A 1 107 ? -11.084 -2.833 10.950 1.00 96.81 107 ILE A C 1
ATOM 851 O O . ILE A 1 107 ? -11.872 -3.428 11.680 1.00 96.81 107 ILE A O 1
ATOM 855 N N . LEU A 1 108 ? -11.337 -1.637 10.419 1.00 96.94 108 LEU A N 1
ATOM 856 C CA . LEU A 1 108 ? -12.570 -0.877 10.630 1.00 96.94 108 LEU A CA 1
ATOM 857 C C . LEU A 1 108 ? -13.613 -1.194 9.552 1.00 96.94 108 LEU A C 1
ATOM 859 O O . LEU A 1 108 ? -14.810 -1.183 9.817 1.00 96.94 108 LEU A O 1
ATOM 863 N N . ASN A 1 109 ? -13.157 -1.462 8.325 1.00 96.56 109 ASN A N 1
ATOM 864 C CA . ASN A 1 109 ? -14.023 -1.732 7.183 1.00 96.56 109 ASN A CA 1
ATOM 865 C C . ASN A 1 109 ? -13.494 -2.914 6.361 1.00 96.56 109 ASN A C 1
ATOM 867 O O . ASN A 1 109 ? -12.693 -2.745 5.438 1.00 96.56 109 ASN A O 1
ATOM 871 N N . ARG A 1 110 ? -13.976 -4.114 6.702 1.00 95.38 110 ARG A N 1
ATOM 872 C CA . ARG A 1 110 ? -13.654 -5.366 6.004 1.00 95.38 110 ARG A CA 1
ATOM 873 C C . ARG A 1 110 ? -14.050 -5.322 4.526 1.00 95.38 110 ARG A C 1
ATOM 875 O O . ARG A 1 110 ? -13.225 -5.633 3.677 1.00 95.38 110 ARG A O 1
ATOM 882 N N . ALA A 1 111 ? -15.261 -4.862 4.215 1.00 95.81 111 ALA A N 1
ATOM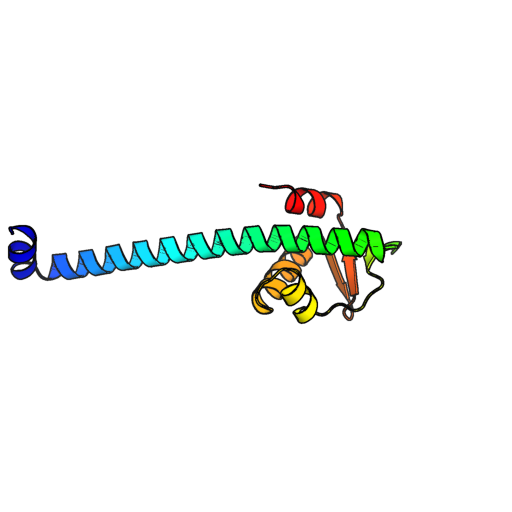 883 C CA . ALA A 1 111 ? -15.768 -4.829 2.842 1.00 95.81 111 ALA A CA 1
ATOM 884 C C . ALA A 1 111 ? -14.916 -3.937 1.919 1.00 95.81 111 ALA A C 1
ATOM 886 O O . ALA A 1 111 ? -14.693 -4.260 0.755 1.00 95.81 111 ALA A O 1
ATOM 887 N N . ALA A 1 112 ? -14.401 -2.810 2.423 1.00 96.06 112 ALA A N 1
ATOM 888 C CA . ALA A 1 112 ? -13.483 -1.968 1.657 1.00 96.06 112 ALA A CA 1
ATOM 889 C C . ALA A 1 112 ? -12.144 -2.671 1.373 1.00 96.06 112 ALA A C 1
ATOM 891 O O . ALA A 1 112 ? -11.636 -2.562 0.260 1.00 96.06 112 ALA A O 1
ATOM 892 N N . LEU A 1 113 ? -11.597 -3.403 2.349 1.00 95.31 113 LEU A N 1
ATOM 893 C CA . LEU A 1 113 ? -10.395 -4.226 2.170 1.00 95.31 113 LEU A CA 1
ATOM 894 C C . LEU A 1 113 ? -10.612 -5.345 1.148 1.00 95.31 113 LEU A C 1
ATOM 896 O O . LEU A 1 113 ? -9.749 -5.556 0.302 1.00 95.31 113 LEU A O 1
ATOM 900 N N . GLU A 1 114 ? -11.756 -6.027 1.195 1.00 96.50 114 GLU A N 1
ATOM 901 C CA . GLU A 1 114 ? -12.108 -7.093 0.246 1.00 96.50 114 GLU A CA 1
ATOM 902 C C . GLU A 1 114 ? -12.193 -6.564 -1.185 1.00 96.50 114 GLU A C 1
ATOM 904 O O . GLU A 1 114 ? -11.596 -7.155 -2.083 1.00 96.50 114 GLU A O 1
ATOM 909 N N . ARG A 1 115 ? -12.831 -5.402 -1.390 1.00 96.00 115 ARG A N 1
ATOM 910 C CA . ARG A 1 115 ? -12.860 -4.750 -2.708 1.00 96.00 115 ARG A CA 1
ATOM 911 C C . ARG A 1 115 ? -11.453 -4.470 -3.227 1.00 96.00 115 ARG A C 1
ATOM 913 O O . ARG A 1 115 ? -11.131 -4.903 -4.328 1.00 96.00 115 ARG A O 1
ATOM 920 N N . ILE A 1 116 ? -10.600 -3.847 -2.409 1.00 95.31 116 ILE A N 1
ATOM 921 C CA . ILE A 1 116 ? -9.207 -3.554 -2.784 1.00 95.31 116 ILE A CA 1
ATOM 922 C C . ILE A 1 116 ? -8.436 -4.843 -3.087 1.00 95.31 116 ILE A C 1
ATOM 924 O O . ILE A 1 116 ? -7.640 -4.867 -4.013 1.00 95.31 116 ILE A O 1
ATOM 928 N N . ALA A 1 117 ? -8.647 -5.927 -2.341 1.00 94.50 117 ALA A N 1
ATOM 929 C CA . ALA A 1 117 ? -7.983 -7.198 -2.627 1.00 94.50 117 ALA A CA 1
ATOM 930 C C . ALA A 1 117 ? -8.431 -7.802 -3.977 1.00 94.50 117 ALA A C 1
ATOM 932 O O . ALA A 1 117 ? -7.618 -8.414 -4.673 1.00 94.50 117 ALA A O 1
ATOM 933 N N . SER A 1 118 ? -9.700 -7.605 -4.351 1.00 90.62 118 SER A N 1
ATOM 934 C CA . SER A 1 118 ? -10.325 -8.190 -5.546 1.00 90.62 118 SER A CA 1
ATOM 935 C C . SER A 1 118 ? -10.170 -7.391 -6.848 1.00 90.62 118 SER A C 1
ATOM 937 O O . SER A 1 118 ? -10.300 -7.985 -7.912 1.00 90.62 118 SER A O 1
ATOM 939 N N . GLU A 1 119 ? -9.900 -6.083 -6.793 1.00 79.56 119 GLU A N 1
ATOM 940 C CA . GLU A 1 119 ? -9.814 -5.210 -7.981 1.00 79.56 119 GLU A CA 1
ATOM 941 C C . GLU A 1 119 ? -8.648 -5.617 -8.894 1.00 79.56 119 GLU A C 1
ATOM 943 O O . GLU A 1 119 ? -7.503 -5.488 -8.481 1.00 79.56 119 GLU A O 1
ATOM 948 N N . GLU A 1 120 ? -8.919 -6.131 -10.103 1.00 56.22 120 GLU A N 1
ATOM 949 C CA . GLU A 1 120 ? -7.907 -6.660 -11.040 1.00 56.22 120 GLU A CA 1
ATOM 950 C C . GLU A 1 120 ? -7.075 -5.613 -11.789 1.00 56.22 120 GLU A C 1
ATOM 952 O O . GLU A 1 120 ? -7.656 -4.670 -12.365 1.00 56.22 120 GLU A O 1
#